Protein AF-A0A850CB78-F1 (afdb_monomer)

Mean predicted aligned error: 15.46 Å

Sequence (163 aa):
MAFKDLDEFYSSSLPLPISGKVYIIRDVDAKTGLWMTRMFEAGIAAHQGKTPADVPVLDDDEEKTLYERALGERVYDEMMADGVSWGKLKHAAITAMMWHVGNIAAAERFWEAGADPEAGREATGTRASRRASKAVAKSAPSRASRSTTTDGKPKPQAALPGA

Structure (mmCIF, N/CA/C/O backbone):
data_AF-A0A850CB78-F1
#
_entry.id   AF-A0A850CB78-F1
#
loop_
_atom_site.group_PDB
_atom_site.id
_atom_site.type_symbol
_atom_site.label_atom_id
_atom_site.label_alt_id
_atom_site.label_comp_id
_atom_site.label_asym_id
_atom_site.label_entity_id
_atom_site.label_seq_id
_atom_site.pdbx_PDB_ins_code
_atom_site.Cartn_x
_atom_site.Cartn_y
_atom_site.Cartn_z
_atom_site.occupancy
_atom_site.B_iso_or_equiv
_atom_site.auth_seq_id
_atom_site.auth_comp_id
_atom_site.auth_asym_id
_atom_site.auth_atom_id
_atom_site.pdbx_PDB_model_num
ATOM 1 N N . MET A 1 1 ? 28.703 -5.536 22.658 1.00 55.81 1 MET A N 1
ATOM 2 C CA . MET A 1 1 ? 27.582 -4.583 22.523 1.00 55.81 1 MET A CA 1
ATOM 3 C C . MET A 1 1 ? 26.366 -5.396 22.125 1.00 55.81 1 MET A C 1
ATOM 5 O O . MET A 1 1 ? 26.489 -6.162 21.179 1.00 55.81 1 MET A O 1
ATOM 9 N N . ALA A 1 2 ? 25.269 -5.320 22.877 1.00 80.19 2 ALA A N 1
ATOM 10 C CA . ALA A 1 2 ? 24.030 -6.023 22.543 1.00 80.19 2 ALA A CA 1
ATOM 11 C C . ALA A 1 2 ? 23.108 -5.077 21.762 1.00 80.19 2 ALA A C 1
ATOM 13 O O . ALA A 1 2 ? 23.051 -3.886 22.075 1.00 80.19 2 ALA A O 1
ATOM 14 N N . PHE A 1 3 ? 22.436 -5.594 20.735 1.00 80.50 3 PHE A N 1
ATOM 15 C CA . PHE A 1 3 ? 21.390 -4.862 20.023 1.00 80.50 3 PHE A CA 1
ATOM 16 C C . PHE A 1 3 ? 20.164 -4.693 20.934 1.00 80.50 3 PHE A C 1
ATOM 18 O O . PHE A 1 3 ? 19.913 -5.549 21.782 1.00 80.50 3 PHE A O 1
ATOM 25 N N . LYS A 1 4 ? 19.438 -3.578 20.781 1.00 81.56 4 LYS A N 1
ATOM 26 C CA . LYS A 1 4 ? 18.143 -3.364 21.447 1.00 81.56 4 LYS A CA 1
ATOM 27 C C . LYS A 1 4 ? 17.078 -4.246 20.799 1.00 81.56 4 LYS A C 1
ATOM 29 O O . LYS A 1 4 ? 17.232 -4.605 19.630 1.00 81.56 4 LYS A O 1
ATOM 34 N N . ASP A 1 5 ? 16.030 -4.566 21.549 1.00 83.38 5 ASP A N 1
ATOM 35 C CA . ASP A 1 5 ? 14.884 -5.295 21.013 1.00 83.38 5 ASP A CA 1
ATOM 36 C C . ASP A 1 5 ? 14.232 -4.484 19.881 1.00 83.38 5 ASP A C 1
ATOM 38 O O . ASP A 1 5 ? 14.087 -3.264 19.979 1.00 83.38 5 ASP A O 1
ATOM 42 N N . LEU A 1 6 ? 13.903 -5.160 18.782 1.00 76.25 6 LEU A N 1
ATOM 43 C CA . LEU A 1 6 ? 13.327 -4.551 17.588 1.00 76.25 6 LEU A CA 1
ATOM 44 C C . LEU A 1 6 ? 11.915 -4.020 17.868 1.00 76.25 6 LEU A C 1
ATOM 46 O O . LEU A 1 6 ? 11.551 -2.957 17.360 1.00 76.25 6 LEU A O 1
ATOM 50 N N . ASP A 1 7 ? 11.165 -4.702 18.733 1.00 78.44 7 ASP A N 1
ATOM 51 C CA . ASP A 1 7 ? 9.783 -4.348 19.066 1.00 78.44 7 ASP A CA 1
ATOM 52 C C . ASP A 1 7 ? 9.683 -3.028 19.856 1.00 78.44 7 ASP A C 1
ATOM 54 O O . ASP A 1 7 ? 8.615 -2.421 19.928 1.00 78.44 7 ASP A O 1
ATOM 58 N N . GLU A 1 8 ? 10.794 -2.527 20.415 1.00 77.38 8 GLU A N 1
ATOM 59 C CA . GLU A 1 8 ? 10.827 -1.243 21.130 1.00 77.38 8 GLU A CA 1
ATOM 60 C C . GLU A 1 8 ? 10.710 -0.023 20.203 1.00 77.38 8 GLU A C 1
ATOM 62 O O . GLU A 1 8 ? 10.328 1.058 20.654 1.00 77.38 8 GLU A O 1
ATOM 67 N N . PHE A 1 9 ? 11.078 -0.155 18.926 1.00 76.19 9 PHE A N 1
ATOM 68 C CA . PHE A 1 9 ? 11.134 0.980 17.996 1.00 76.19 9 PHE A CA 1
ATOM 69 C C . PHE A 1 9 ? 10.558 0.691 16.608 1.00 76.19 9 PHE A C 1
ATOM 71 O O . PHE A 1 9 ? 10.330 1.628 15.839 1.00 76.19 9 PHE A O 1
ATOM 78 N N . TYR A 1 10 ? 10.317 -0.573 16.266 1.00 72.94 10 TYR A N 1
ATOM 79 C CA . TYR A 1 10 ? 9.703 -0.948 15.003 1.00 72.94 10 TYR A CA 1
ATOM 80 C C . TYR A 1 10 ? 8.175 -0.872 15.106 1.00 72.94 10 TYR A C 1
ATOM 82 O O . TYR A 1 10 ? 7.544 -1.627 15.843 1.00 72.94 10 TYR A O 1
ATOM 90 N N . SER A 1 11 ? 7.557 0.045 14.356 1.00 73.00 11 SER A N 1
ATOM 91 C CA . SER A 1 11 ? 6.096 0.079 14.239 1.00 73.00 11 SER A CA 1
ATOM 92 C C . SER A 1 11 ? 5.648 -0.995 13.257 1.00 73.00 11 SER A C 1
ATOM 94 O O . SER A 1 11 ? 5.819 -0.834 12.053 1.00 73.00 11 SER A O 1
ATOM 96 N N . SER A 1 12 ? 5.013 -2.052 13.759 1.00 80.25 12 SER A N 1
ATOM 97 C CA . SER A 1 12 ? 4.424 -3.140 12.959 1.00 80.25 12 SER A CA 1
ATOM 98 C C . SER A 1 12 ? 3.081 -2.777 12.311 1.00 80.25 12 SER A C 1
ATOM 100 O O . SER A 1 12 ? 2.337 -3.649 11.851 1.00 80.25 12 SER A O 1
ATOM 102 N N . SER A 1 13 ? 2.734 -1.486 12.297 1.00 88.50 13 SER A N 1
ATOM 103 C CA . SER A 1 13 ? 1.493 -1.006 11.703 1.00 88.50 13 SER A CA 1
ATOM 104 C C . SER A 1 13 ? 1.638 0.342 11.004 1.00 88.50 13 SER A C 1
ATOM 106 O O . SER A 1 13 ? 2.426 1.196 11.425 1.00 88.50 13 SER A O 1
ATOM 108 N N . LEU A 1 14 ? 0.827 0.520 9.961 1.00 89.19 14 LEU A N 1
ATOM 109 C CA . LEU A 1 14 ? 0.722 1.728 9.155 1.00 89.19 14 LEU A CA 1
ATOM 110 C C . LEU A 1 14 ? -0.725 2.257 9.193 1.00 89.19 14 LEU A C 1
ATOM 112 O O . LEU A 1 14 ? -1.624 1.627 8.626 1.00 89.19 14 LEU A O 1
ATOM 116 N N . PRO A 1 15 ? -0.980 3.400 9.855 1.00 91.31 15 PRO A N 1
ATOM 117 C CA . PRO A 1 15 ? -2.293 4.033 9.860 1.00 91.31 15 PRO A CA 1
ATOM 118 C C . PRO A 1 15 ? -2.515 4.863 8.587 1.00 91.31 15 PRO A C 1
ATOM 120 O O . PRO A 1 15 ? -1.778 5.813 8.331 1.00 91.31 15 PRO A O 1
ATOM 123 N N . LEU A 1 16 ? -3.567 4.560 7.821 1.00 90.31 16 LEU A N 1
ATOM 124 C CA . LEU A 1 16 ? -3.959 5.322 6.630 1.00 90.31 16 LEU A CA 1
ATOM 125 C C . LEU A 1 16 ? -5.349 5.966 6.798 1.00 90.31 16 LEU A C 1
ATOM 127 O O . LEU A 1 16 ? -6.350 5.249 6.898 1.00 90.31 16 LEU A O 1
ATOM 131 N N . PRO A 1 17 ? -5.454 7.310 6.819 1.00 92.38 17 PRO A N 1
ATOM 132 C CA . PRO A 1 17 ? -6.734 8.007 6.926 1.00 92.38 17 PRO A CA 1
ATOM 133 C C . PRO A 1 17 ? -7.440 8.129 5.565 1.00 92.38 17 PRO A C 1
ATOM 135 O O . PRO A 1 17 ? -6.970 8.820 4.666 1.00 92.38 17 PRO A O 1
ATOM 138 N N . ILE A 1 18 ? -8.614 7.517 5.407 1.00 89.81 18 ILE A N 1
ATOM 139 C CA . ILE A 1 18 ? -9.416 7.562 4.176 1.00 89.81 18 ILE A CA 1
ATOM 140 C C . ILE A 1 18 ? -10.865 7.901 4.524 1.00 89.81 18 ILE A C 1
ATOM 142 O O . ILE A 1 18 ? -11.520 7.202 5.291 1.00 89.81 18 ILE A O 1
ATOM 146 N N . SER A 1 19 ? -11.385 8.977 3.926 1.00 83.06 19 SER A N 1
ATOM 147 C CA . SER A 1 19 ? -12.792 9.395 4.059 1.00 83.06 19 SER A CA 1
ATOM 148 C C . SER A 1 19 ? -13.273 9.533 5.520 1.00 83.06 19 SER A C 1
ATOM 150 O O . SER A 1 19 ? -14.414 9.211 5.829 1.00 83.06 19 SER A O 1
ATOM 152 N N . GLY A 1 20 ? -12.406 10.005 6.425 1.00 84.62 20 GLY A N 1
ATOM 153 C CA . GLY A 1 20 ? -12.736 10.205 7.844 1.00 84.62 20 GLY A CA 1
ATOM 154 C C . GLY A 1 20 ? -12.562 8.972 8.740 1.00 84.62 20 GLY A C 1
ATOM 155 O O . GLY A 1 20 ? -12.757 9.082 9.947 1.00 84.62 20 GLY A O 1
ATOM 156 N N . LYS A 1 21 ? -12.149 7.827 8.182 1.00 91.25 21 LYS A N 1
ATOM 157 C CA . LYS A 1 21 ? -11.807 6.603 8.919 1.00 91.25 21 LYS A CA 1
ATOM 158 C C . LYS A 1 21 ? -10.314 6.310 8.800 1.00 91.25 21 LYS A C 1
ATOM 160 O O . LYS A 1 21 ? -9.715 6.584 7.765 1.00 91.25 21 LYS A O 1
ATOM 165 N N . VAL A 1 22 ? -9.706 5.765 9.851 1.00 93.44 22 VAL A N 1
ATOM 166 C CA . VAL A 1 22 ? -8.295 5.351 9.839 1.00 93.44 22 VAL A CA 1
ATOM 167 C C . VAL A 1 22 ? -8.227 3.835 9.744 1.00 93.44 22 VAL A C 1
ATOM 169 O O . VAL A 1 22 ? -8.717 3.139 10.630 1.00 93.44 22 VAL A O 1
ATOM 172 N N . TYR A 1 23 ? -7.610 3.341 8.677 1.00 91.44 23 TYR A N 1
ATOM 173 C CA . TYR A 1 23 ? -7.362 1.921 8.461 1.00 91.44 23 TYR A CA 1
ATOM 174 C C . TYR A 1 23 ? -5.973 1.569 8.983 1.00 91.44 23 TYR A C 1
ATOM 176 O O . TYR A 1 23 ? -5.009 2.276 8.695 1.00 91.44 23 TYR A O 1
ATOM 184 N N . ILE A 1 24 ? -5.871 0.496 9.766 1.00 92.56 24 ILE A N 1
ATOM 185 C CA . ILE A 1 24 ? -4.606 0.059 10.365 1.00 92.56 24 ILE A CA 1
ATOM 186 C C . ILE A 1 24 ? -4.094 -1.150 9.595 1.00 92.56 24 ILE A C 1
ATOM 188 O O . ILE A 1 24 ? -4.574 -2.268 9.787 1.00 92.56 24 ILE A O 1
ATOM 192 N N . ILE A 1 25 ? -3.109 -0.917 8.737 1.00 91.06 25 ILE A N 1
ATOM 193 C CA . ILE A 1 25 ? -2.434 -1.970 7.981 1.00 91.06 25 ILE A CA 1
ATOM 194 C C . ILE A 1 25 ? -1.385 -2.596 8.890 1.00 91.06 25 ILE A C 1
ATOM 196 O O . ILE A 1 25 ? -0.668 -1.880 9.589 1.00 91.06 25 ILE A O 1
ATOM 200 N N . ARG A 1 26 ? -1.316 -3.925 8.911 1.00 89.81 26 ARG A N 1
ATOM 201 C CA . ARG A 1 26 ? -0.310 -4.672 9.675 1.00 89.81 26 ARG A CA 1
ATOM 202 C C . ARG A 1 26 ? 0.842 -5.080 8.778 1.00 89.81 26 ARG A C 1
ATOM 204 O O . ARG A 1 26 ? 0.668 -5.186 7.567 1.00 89.81 26 ARG A O 1
ATOM 211 N N . ASP A 1 27 ? 1.984 -5.334 9.399 1.00 84.25 27 ASP A N 1
ATOM 212 C CA . ASP A 1 27 ? 3.119 -5.938 8.715 1.00 84.25 27 ASP A CA 1
ATOM 213 C C . ASP A 1 27 ? 2.740 -7.300 8.105 1.00 84.25 27 ASP A C 1
ATOM 215 O O . ASP A 1 27 ? 1.890 -8.031 8.635 1.00 84.25 27 ASP A O 1
ATOM 219 N N . VAL A 1 28 ? 3.349 -7.611 6.966 1.00 87.50 28 VAL A N 1
ATOM 220 C CA . VAL A 1 28 ? 3.119 -8.860 6.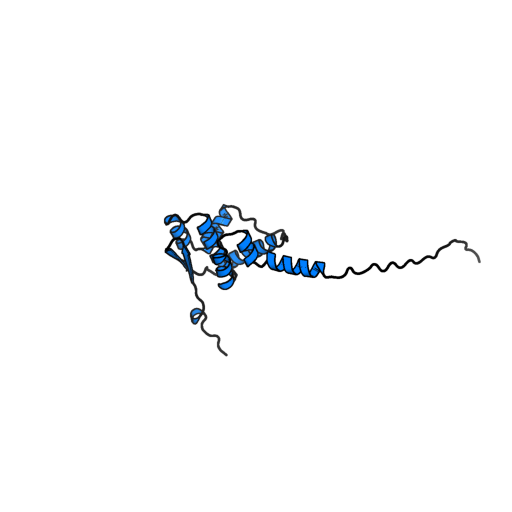236 1.00 87.50 28 VAL A CA 1
ATOM 221 C C . VAL A 1 28 ? 4.086 -9.939 6.708 1.00 87.50 28 VAL A C 1
ATOM 223 O O . VAL A 1 28 ? 5.164 -9.670 7.233 1.00 87.50 28 VAL A O 1
ATOM 226 N N . ASP A 1 29 ? 3.728 -11.205 6.504 1.00 86.88 29 ASP A N 1
ATOM 227 C CA . ASP A 1 29 ? 4.668 -12.288 6.761 1.00 86.88 29 ASP A CA 1
ATOM 228 C C . ASP A 1 29 ? 5.864 -12.225 5.787 1.00 86.88 29 ASP A C 1
ATOM 230 O O . ASP A 1 29 ? 5.765 -11.733 4.658 1.00 86.88 29 ASP A O 1
ATOM 234 N N . ALA A 1 30 ? 7.006 -12.781 6.200 1.00 83.94 30 ALA A N 1
ATOM 235 C CA . ALA A 1 30 ? 8.255 -12.692 5.441 1.00 83.94 30 ALA A CA 1
ATOM 236 C C . ALA A 1 30 ? 8.160 -13.248 4.004 1.00 83.94 30 ALA A C 1
ATOM 238 O O . ALA A 1 30 ? 8.868 -12.778 3.109 1.00 83.94 30 ALA A O 1
ATOM 239 N N . LYS A 1 31 ? 7.294 -14.241 3.754 1.00 84.31 31 LYS A N 1
ATOM 240 C CA . LYS A 1 31 ? 7.113 -14.813 2.412 1.00 84.31 31 LYS A CA 1
ATOM 241 C C . LYS A 1 31 ? 6.364 -13.833 1.513 1.00 84.31 31 LYS A C 1
ATOM 243 O O . LYS A 1 31 ? 6.751 -13.657 0.356 1.00 84.31 31 LYS A O 1
ATOM 248 N N . THR A 1 32 ? 5.330 -13.190 2.046 1.00 85.31 32 THR A N 1
ATOM 249 C CA . THR A 1 32 ? 4.585 -12.137 1.349 1.00 85.31 32 THR A CA 1
ATOM 250 C C . THR A 1 32 ? 5.464 -10.913 1.091 1.00 85.31 32 THR A C 1
ATOM 252 O O . THR A 1 32 ? 5.491 -10.428 -0.040 1.00 85.31 32 THR A O 1
ATOM 255 N N . GLY A 1 33 ? 6.266 -10.486 2.071 1.00 84.69 33 GLY A N 1
ATOM 256 C CA . GLY A 1 33 ? 7.227 -9.390 1.903 1.00 84.69 33 GLY A CA 1
ATOM 257 C C . GLY A 1 33 ? 8.252 -9.662 0.797 1.00 84.69 33 GLY A C 1
ATOM 258 O O . GLY A 1 33 ? 8.434 -8.840 -0.098 1.00 84.69 33 GLY A O 1
ATOM 259 N N . LEU A 1 34 ? 8.859 -10.858 0.770 1.00 85.81 34 LEU A N 1
ATOM 260 C CA . LEU A 1 34 ? 9.816 -11.236 -0.280 1.00 85.81 34 LEU A CA 1
ATOM 261 C C . LEU A 1 34 ? 9.183 -11.249 -1.678 1.00 85.81 34 LEU A C 1
ATOM 263 O O . LEU A 1 34 ? 9.826 -10.876 -2.661 1.00 85.81 34 LEU A O 1
ATOM 267 N N . TRP A 1 35 ? 7.934 -11.702 -1.774 1.00 84.81 35 TRP A N 1
ATOM 268 C CA . TRP A 1 35 ? 7.178 -11.658 -3.018 1.00 84.81 35 TRP A CA 1
ATOM 269 C C . TRP A 1 35 ? 6.952 -10.204 -3.459 1.00 84.81 35 TRP A C 1
ATOM 271 O O . TRP A 1 35 ? 7.337 -9.856 -4.570 1.00 84.81 35 TRP A O 1
ATOM 281 N N . MET A 1 36 ? 6.475 -9.321 -2.575 1.00 84.06 36 MET A N 1
ATOM 282 C CA . MET A 1 36 ? 6.280 -7.897 -2.891 1.00 84.06 36 MET A CA 1
ATOM 283 C C . MET A 1 36 ? 7.562 -7.195 -3.335 1.00 84.06 36 MET A C 1
ATOM 285 O O . MET A 1 36 ? 7.523 -6.411 -4.282 1.00 84.06 36 MET A O 1
ATOM 289 N N . THR A 1 37 ? 8.702 -7.497 -2.709 1.00 84.62 37 THR A N 1
ATOM 290 C CA . THR A 1 37 ? 9.996 -6.925 -3.106 1.00 84.62 37 THR A CA 1
ATOM 291 C C . THR A 1 37 ? 10.334 -7.254 -4.556 1.00 84.62 37 THR A C 1
ATOM 293 O O . THR A 1 37 ? 10.735 -6.367 -5.306 1.00 84.62 37 THR A O 1
ATOM 296 N N . ARG A 1 38 ? 10.095 -8.497 -4.997 1.00 82.75 38 ARG A N 1
ATOM 297 C CA . ARG A 1 38 ? 10.325 -8.899 -6.396 1.00 82.75 38 ARG A CA 1
ATOM 298 C C . ARG A 1 38 ? 9.431 -8.126 -7.365 1.00 82.75 38 ARG A C 1
ATOM 300 O O . ARG A 1 38 ? 9.908 -7.672 -8.402 1.00 82.75 38 ARG A O 1
ATOM 307 N N . MET A 1 39 ? 8.158 -7.941 -7.015 1.00 79.88 39 MET A N 1
ATOM 308 C CA . MET A 1 39 ? 7.211 -7.155 -7.816 1.00 79.88 39 MET A CA 1
ATOM 309 C C . MET A 1 39 ? 7.631 -5.682 -7.891 1.00 79.88 39 MET A C 1
ATOM 311 O O . MET A 1 39 ? 7.608 -5.077 -8.963 1.00 79.88 39 MET A O 1
ATOM 315 N N . PHE A 1 40 ? 8.070 -5.109 -6.770 1.00 77.75 40 PHE A N 1
ATOM 316 C CA . PHE A 1 40 ? 8.520 -3.723 -6.694 1.00 77.75 40 PHE A CA 1
ATOM 317 C C . PHE A 1 40 ? 9.787 -3.474 -7.525 1.00 77.75 40 PHE A C 1
ATOM 319 O O . PHE A 1 40 ? 9.845 -2.522 -8.306 1.00 77.75 40 PHE A O 1
ATOM 326 N N . GLU A 1 41 ? 10.785 -4.353 -7.415 1.00 75.50 41 GLU A N 1
ATOM 327 C CA . GLU A 1 41 ? 12.015 -4.290 -8.210 1.00 75.50 41 GLU A CA 1
ATOM 328 C C . GLU A 1 41 ? 11.732 -4.414 -9.712 1.00 75.50 41 GLU A C 1
ATOM 330 O O . GLU A 1 41 ? 12.287 -3.654 -10.514 1.00 75.50 41 GLU A O 1
ATOM 335 N N . ALA A 1 42 ? 10.822 -5.314 -10.095 1.00 72.50 42 ALA A N 1
ATOM 336 C CA . ALA A 1 42 ? 10.391 -5.466 -11.478 1.00 72.50 42 ALA A CA 1
ATOM 337 C C . ALA A 1 42 ? 9.699 -4.199 -12.014 1.00 72.50 42 ALA A C 1
ATOM 339 O O . ALA A 1 42 ? 10.015 -3.741 -13.116 1.00 72.50 42 ALA A O 1
ATOM 340 N N . GLY A 1 43 ? 8.826 -3.575 -11.213 1.00 68.38 43 GLY A N 1
ATOM 341 C CA . GLY A 1 43 ? 8.178 -2.306 -11.554 1.00 68.38 43 GLY A CA 1
ATOM 342 C C . GLY A 1 43 ? 9.173 -1.151 -11.730 1.00 68.38 43 GLY A C 1
ATOM 343 O O . GLY A 1 43 ? 9.078 -0.380 -12.690 1.00 68.38 43 GLY A O 1
ATOM 344 N N . ILE A 1 44 ? 10.185 -1.059 -10.858 1.00 67.75 44 ILE A N 1
ATOM 345 C CA . ILE A 1 44 ? 11.272 -0.077 -10.988 1.00 67.75 44 ILE A CA 1
ATOM 346 C C . ILE A 1 44 ? 12.077 -0.312 -12.270 1.00 67.75 44 ILE A C 1
ATOM 348 O O . ILE A 1 44 ? 12.384 0.649 -12.981 1.00 67.75 44 ILE A O 1
ATOM 352 N N . ALA A 1 45 ? 12.432 -1.563 -12.574 1.00 65.56 45 ALA A N 1
ATOM 353 C CA . ALA A 1 45 ? 13.203 -1.898 -13.766 1.00 65.56 45 ALA A CA 1
ATOM 354 C C . ALA A 1 45 ? 12.451 -1.500 -15.047 1.00 65.56 45 ALA A C 1
ATOM 356 O O . ALA A 1 45 ? 13.008 -0.764 -15.870 1.00 65.56 45 ALA A O 1
ATOM 357 N N . ALA A 1 46 ? 11.168 -1.870 -15.142 1.00 63.41 46 ALA A N 1
ATOM 358 C CA . ALA A 1 46 ? 10.287 -1.493 -16.244 1.00 63.41 46 ALA A CA 1
ATOM 359 C C . ALA A 1 46 ? 10.198 0.035 -16.418 1.00 63.41 46 ALA A C 1
ATOM 361 O O . ALA A 1 46 ? 10.336 0.551 -17.529 1.00 63.41 46 ALA A O 1
ATOM 362 N N . HIS A 1 47 ? 10.065 0.785 -15.317 1.00 57.97 47 HIS A N 1
ATOM 363 C CA . HIS A 1 47 ? 10.019 2.251 -15.349 1.00 57.97 47 HIS A CA 1
ATOM 364 C C . HIS A 1 47 ? 11.351 2.899 -15.781 1.00 57.97 47 HIS A C 1
ATOM 366 O O . HIS A 1 47 ? 11.367 3.994 -16.347 1.00 57.97 47 HIS A O 1
ATOM 372 N N . GLN A 1 48 ? 12.485 2.229 -15.560 1.00 59.88 48 GLN A N 1
ATOM 373 C CA . GLN A 1 48 ? 13.803 2.669 -16.038 1.00 59.88 48 GLN A CA 1
ATOM 374 C C . GLN A 1 48 ? 14.047 2.354 -17.525 1.00 59.88 48 GLN A C 1
ATOM 376 O O . GLN A 1 48 ? 15.154 2.586 -18.016 1.00 59.88 48 GLN A O 1
ATOM 381 N N . GLY A 1 49 ? 13.052 1.823 -18.246 1.00 57.44 49 GLY A N 1
ATOM 382 C CA . GLY A 1 49 ? 13.201 1.399 -19.641 1.00 57.44 49 GLY A CA 1
ATOM 383 C C . GLY A 1 49 ? 14.127 0.192 -19.804 1.00 57.44 49 GLY A C 1
ATOM 384 O O . GLY A 1 49 ? 14.524 -0.137 -20.920 1.00 57.44 49 GLY A O 1
ATOM 385 N N . LYS A 1 50 ? 14.484 -0.463 -18.695 1.00 55.09 50 LYS A N 1
ATOM 386 C CA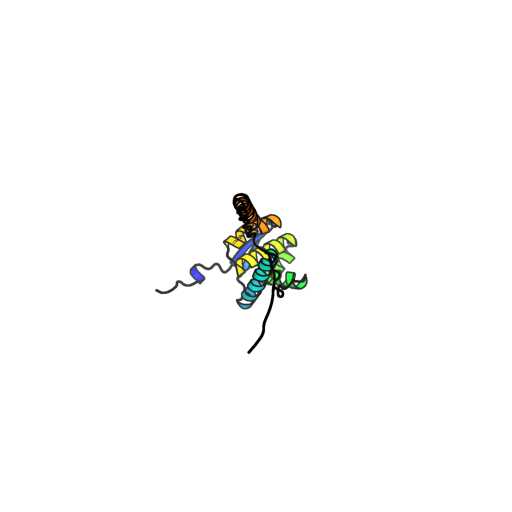 . LYS A 1 50 ? 15.110 -1.775 -18.709 1.00 55.09 50 LYS A CA 1
ATOM 387 C C . LYS A 1 50 ? 13.951 -2.754 -18.738 1.00 55.09 50 LYS A C 1
ATOM 389 O O . LYS A 1 50 ? 13.162 -2.799 -17.806 1.00 55.09 50 LYS A O 1
ATOM 394 N N . THR A 1 51 ? 13.825 -3.524 -19.801 1.00 52.47 51 THR A N 1
ATOM 395 C CA . THR A 1 51 ? 13.020 -4.741 -19.769 1.00 52.47 51 THR A CA 1
ATOM 396 C C . THR A 1 51 ? 13.936 -5.863 -19.300 1.00 52.47 51 THR A C 1
ATOM 398 O O . THR A 1 51 ? 14.670 -6.413 -20.125 1.00 52.47 51 THR A O 1
ATOM 401 N N . PRO A 1 52 ? 13.968 -6.224 -18.002 1.00 48.44 52 PRO A N 1
ATOM 402 C CA . PRO A 1 52 ? 14.235 -7.608 -17.667 1.00 48.44 52 PRO A CA 1
ATOM 403 C C . PRO A 1 52 ? 13.305 -8.459 -18.532 1.00 48.44 52 PRO A C 1
ATOM 405 O O . PRO A 1 52 ? 12.107 -8.184 -18.600 1.00 48.44 52 PRO A O 1
ATOM 408 N N . ALA A 1 53 ? 13.840 -9.475 -19.201 1.00 54.16 53 ALA A N 1
ATOM 409 C CA . ALA A 1 53 ? 13.010 -10.483 -19.860 1.00 54.16 53 ALA A CA 1
ATOM 410 C C . ALA A 1 53 ? 12.060 -11.192 -18.861 1.00 54.16 53 ALA A C 1
ATOM 412 O O . ALA A 1 53 ? 11.126 -11.860 -19.285 1.00 54.16 53 ALA A O 1
ATOM 413 N N . ASP A 1 54 ? 12.270 -10.964 -17.558 1.00 51.00 54 ASP A N 1
ATOM 414 C CA . ASP A 1 54 ? 11.558 -11.546 -16.424 1.00 51.00 54 ASP A CA 1
ATOM 415 C C . ASP A 1 54 ? 10.698 -10.534 -15.633 1.00 51.00 54 ASP A C 1
ATOM 417 O O . ASP A 1 54 ? 10.438 -10.760 -14.455 1.00 51.00 54 ASP A O 1
ATOM 421 N N . VAL A 1 55 ? 10.286 -9.389 -16.204 1.00 50.66 55 VAL A N 1
ATOM 422 C CA . VAL A 1 55 ? 9.300 -8.516 -15.525 1.00 50.66 55 VAL A CA 1
ATOM 423 C C . VAL A 1 55 ? 7.940 -9.217 -15.555 1.00 50.66 55 VAL A C 1
ATOM 425 O O . VAL A 1 55 ? 7.381 -9.336 -16.648 1.00 50.66 55 VAL A O 1
ATOM 428 N N . PRO A 1 56 ? 7.367 -9.650 -14.414 1.00 56.09 56 PRO A N 1
ATOM 429 C CA . PRO A 1 56 ? 5.978 -10.072 -14.392 1.00 56.09 56 PRO A CA 1
ATOM 430 C C . PRO A 1 56 ? 5.111 -8.861 -14.739 1.00 56.09 56 PRO A C 1
ATOM 432 O O . PRO A 1 56 ? 5.031 -7.889 -13.985 1.00 56.09 56 PRO A O 1
ATOM 435 N N . VAL A 1 57 ? 4.509 -8.898 -15.926 1.00 61.59 57 VAL A N 1
ATOM 436 C CA . VAL A 1 57 ? 3.369 -8.041 -16.239 1.00 61.59 57 VAL A CA 1
ATOM 437 C C . VAL A 1 57 ? 2.209 -8.641 -15.467 1.00 61.59 57 VAL A C 1
ATOM 439 O O . VAL A 1 57 ? 1.734 -9.709 -15.838 1.00 61.59 57 VAL A O 1
ATOM 442 N N . LEU A 1 58 ? 1.827 -7.978 -14.376 1.00 64.75 58 LEU A N 1
ATOM 443 C CA . LEU A 1 58 ? 0.665 -8.379 -13.597 1.00 64.75 58 LEU A CA 1
ATOM 444 C C . LEU A 1 58 ? -0.570 -8.207 -14.480 1.00 64.75 58 LEU A C 1
ATOM 446 O O . LEU A 1 58 ? -0.767 -7.139 -15.067 1.00 64.75 58 LEU A O 1
ATOM 450 N N . ASP A 1 59 ? -1.372 -9.257 -14.593 1.00 71.25 59 ASP A N 1
ATOM 451 C CA . ASP A 1 59 ? -2.734 -9.111 -15.089 1.00 71.25 59 ASP A CA 1
ATOM 452 C C . ASP A 1 59 ? -3.636 -8.478 -14.010 1.00 71.25 59 ASP A C 1
ATOM 454 O O . ASP A 1 59 ? -3.201 -8.186 -12.891 1.00 71.25 59 ASP A O 1
ATOM 458 N N . ASP A 1 60 ? -4.899 -8.221 -14.351 1.00 69.81 60 ASP A N 1
ATOM 459 C CA . ASP A 1 60 ? -5.846 -7.577 -13.434 1.00 69.81 60 ASP A CA 1
ATOM 460 C C . ASP A 1 60 ? -6.090 -8.412 -12.153 1.00 69.81 60 ASP A C 1
ATOM 462 O O . ASP A 1 60 ? -6.311 -7.846 -11.075 1.00 69.81 60 ASP A O 1
ATOM 466 N N . ASP A 1 61 ? -6.010 -9.745 -12.237 1.00 73.69 61 ASP A N 1
ATOM 467 C CA . ASP A 1 61 ? -6.211 -10.662 -11.107 1.00 73.69 61 ASP A CA 1
ATOM 468 C C . ASP A 1 61 ? -4.976 -10.697 -10.189 1.00 73.69 61 ASP A C 1
ATOM 470 O O . ASP A 1 61 ? -5.084 -10.721 -8.953 1.00 73.69 61 ASP A O 1
ATOM 474 N N . GLU A 1 62 ? -3.782 -10.634 -10.771 1.00 76.00 62 GLU A N 1
ATOM 475 C CA . GLU A 1 62 ? -2.521 -10.524 -10.050 1.00 76.00 62 GLU A CA 1
ATOM 476 C C . GLU A 1 62 ? -2.341 -9.133 -9.418 1.00 76.00 62 GLU A C 1
ATOM 478 O O . GLU A 1 62 ? -1.869 -9.041 -8.280 1.00 76.00 62 GLU A O 1
ATOM 483 N N . GLU A 1 63 ? -2.777 -8.051 -10.081 1.00 77.06 63 GLU A N 1
ATOM 484 C CA . GLU A 1 63 ? -2.850 -6.708 -9.483 1.00 77.06 63 GLU A CA 1
ATOM 485 C C . GLU A 1 63 ? -3.786 -6.700 -8.271 1.00 77.06 63 GLU A C 1
ATOM 487 O O . GLU A 1 63 ? -3.444 -6.163 -7.213 1.00 77.06 63 GLU A O 1
ATOM 492 N N . LYS A 1 64 ? -4.956 -7.333 -8.388 1.00 80.56 64 LYS A N 1
ATOM 493 C CA . LYS A 1 64 ? -5.887 -7.461 -7.265 1.00 80.56 64 LYS A CA 1
ATOM 494 C C . LYS A 1 64 ? -5.252 -8.225 -6.101 1.00 80.56 64 LYS A C 1
ATOM 496 O O . LYS A 1 64 ? -5.319 -7.761 -4.963 1.00 80.56 64 LYS A O 1
ATOM 501 N N . THR A 1 65 ? -4.585 -9.340 -6.396 1.00 85.38 65 THR A N 1
ATOM 502 C CA . THR A 1 65 ? -3.870 -10.153 -5.401 1.00 85.38 65 THR A CA 1
ATOM 503 C C . THR A 1 65 ? -2.757 -9.357 -4.713 1.00 85.38 65 THR A C 1
ATOM 505 O O . THR A 1 65 ? -2.543 -9.496 -3.508 1.00 85.38 65 THR A O 1
ATOM 508 N N . LEU A 1 66 ? -2.054 -8.493 -5.453 1.00 85.19 66 LEU A N 1
ATOM 509 C CA . LEU A 1 66 ? -1.060 -7.581 -4.889 1.00 85.19 66 LEU A CA 1
ATOM 510 C C . LEU A 1 66 ? -1.696 -6.614 -3.887 1.00 85.19 66 LEU A C 1
ATOM 512 O O . LEU A 1 66 ? -1.171 -6.460 -2.784 1.00 85.19 66 LEU A O 1
ATOM 516 N N . TYR A 1 67 ? -2.818 -5.986 -4.240 1.00 87.44 67 TYR A N 1
ATOM 517 C CA . TYR A 1 67 ? -3.474 -5.019 -3.358 1.00 87.44 67 TYR A CA 1
ATOM 518 C C . TYR A 1 67 ? -4.039 -5.664 -2.095 1.00 87.44 67 TYR A C 1
ATOM 520 O O . TYR A 1 67 ? -3.864 -5.125 -1.002 1.00 87.44 67 TYR A O 1
ATOM 528 N N . GLU A 1 68 ? -4.665 -6.830 -2.235 1.00 90.12 68 GLU A N 1
ATOM 529 C CA . GLU A 1 68 ? -5.201 -7.601 -1.115 1.00 90.12 68 GLU A CA 1
ATOM 530 C C . GLU A 1 68 ? -4.094 -7.988 -0.129 1.00 90.12 68 GLU A C 1
ATOM 532 O O . GLU A 1 68 ? -4.218 -7.760 1.074 1.00 90.12 68 GLU A O 1
ATOM 537 N N . ARG A 1 69 ? -2.955 -8.481 -0.631 1.00 89.69 69 ARG A N 1
ATOM 538 C CA . ARG A 1 69 ? -1.811 -8.837 0.218 1.00 89.69 69 ARG A CA 1
ATOM 539 C C . ARG A 1 69 ? -1.142 -7.622 0.853 1.00 89.69 69 ARG A C 1
ATOM 541 O O . ARG A 1 69 ? -0.679 -7.728 1.982 1.00 89.69 69 ARG A O 1
ATOM 548 N N . ALA A 1 70 ? -1.068 -6.488 0.150 1.00 89.62 70 ALA A N 1
ATOM 549 C CA . ALA A 1 70 ? -0.416 -5.272 0.650 1.00 89.62 70 ALA A CA 1
ATOM 550 C C . ALA A 1 70 ? -1.199 -4.619 1.791 1.00 89.62 70 ALA A C 1
ATOM 552 O O . ALA A 1 70 ? -0.605 -4.159 2.766 1.00 89.62 70 ALA A O 1
ATOM 553 N N . LEU A 1 71 ? -2.527 -4.593 1.676 1.00 90.62 71 LEU A N 1
ATOM 554 C CA . LEU A 1 71 ? -3.422 -4.063 2.705 1.00 90.62 71 LEU A CA 1
ATOM 555 C C . LEU A 1 71 ? -3.693 -5.085 3.820 1.00 90.62 71 LEU A C 1
ATOM 557 O O . LEU A 1 71 ? -3.940 -4.705 4.965 1.00 90.62 71 LEU A O 1
ATOM 561 N N . GLY A 1 72 ? -3.626 -6.373 3.484 1.00 91.44 72 GLY A N 1
ATOM 562 C CA . GLY A 1 72 ? -4.134 -7.473 4.291 1.00 91.44 72 GLY A CA 1
ATOM 563 C C . GLY A 1 72 ? -5.633 -7.681 4.054 1.00 91.44 72 GLY A C 1
ATOM 564 O O . GLY A 1 72 ? -6.396 -6.717 3.989 1.00 91.44 72 GLY A O 1
ATOM 565 N N . GLU A 1 73 ? -6.054 -8.946 3.986 1.00 89.38 73 GLU A N 1
ATOM 566 C CA . GLU A 1 73 ? -7.429 -9.384 3.672 1.00 89.38 73 GLU A CA 1
ATOM 567 C C . GLU A 1 73 ? -8.486 -8.610 4.475 1.00 89.38 73 GLU A C 1
ATOM 569 O O . GLU A 1 73 ? -9.384 -7.992 3.913 1.00 89.38 73 GLU A O 1
ATOM 574 N N . ARG A 1 74 ? -8.298 -8.508 5.797 1.00 89.81 74 ARG A N 1
ATOM 575 C CA . ARG A 1 74 ? -9.230 -7.794 6.680 1.00 89.81 74 ARG A CA 1
ATOM 576 C C . ARG A 1 74 ? -9.420 -6.321 6.302 1.00 89.81 74 ARG A C 1
ATOM 578 O O . ARG A 1 74 ? -10.545 -5.835 6.341 1.00 89.81 74 ARG A O 1
ATOM 585 N N . VAL A 1 75 ? -8.337 -5.596 6.017 1.00 92.69 75 VAL A N 1
ATOM 586 C CA . VAL A 1 75 ? -8.410 -4.158 5.702 1.00 92.69 75 VAL A CA 1
ATOM 587 C C . VAL A 1 75 ? -8.941 -3.962 4.288 1.00 92.69 75 VAL A C 1
ATOM 589 O O . VAL A 1 75 ? -9.734 -3.053 4.060 1.00 92.69 75 VAL A O 1
ATOM 592 N N . TYR A 1 76 ? -8.546 -4.829 3.356 1.00 91.38 76 TYR A N 1
ATOM 593 C CA . TYR A 1 76 ? -9.067 -4.835 1.995 1.00 91.38 76 TYR A CA 1
ATOM 594 C C . TYR A 1 76 ? -10.594 -5.004 1.985 1.00 91.38 76 TYR A C 1
ATOM 596 O O . TYR A 1 76 ? -11.300 -4.176 1.406 1.00 91.38 76 TYR A O 1
ATOM 604 N N . ASP A 1 77 ? -11.109 -6.003 2.703 1.00 92.06 77 ASP A N 1
ATOM 605 C CA . ASP A 1 77 ? -12.545 -6.258 2.826 1.00 92.06 77 ASP A CA 1
ATOM 606 C C . ASP A 1 77 ? -13.279 -5.115 3.529 1.00 92.06 77 ASP A C 1
ATOM 608 O O . ASP A 1 77 ? -14.365 -4.718 3.106 1.00 92.06 77 ASP A O 1
ATOM 612 N N . GLU A 1 78 ? -12.680 -4.540 4.575 1.00 92.69 78 GLU A N 1
ATOM 613 C CA . GLU A 1 78 ? -13.243 -3.395 5.293 1.00 92.69 78 GLU A CA 1
ATOM 614 C C . GLU A 1 78 ? -13.367 -2.164 4.382 1.00 92.69 78 GLU A C 1
ATOM 616 O O . GLU A 1 78 ? -14.415 -1.523 4.347 1.00 92.69 78 GLU A O 1
ATOM 621 N N . MET A 1 79 ? -12.338 -1.866 3.583 1.00 91.38 79 MET A N 1
ATOM 622 C CA . MET A 1 79 ? -12.364 -0.766 2.612 1.00 91.38 79 MET A CA 1
ATOM 623 C C . MET A 1 79 ? -13.412 -0.988 1.515 1.00 91.38 79 MET A C 1
ATOM 625 O O . MET A 1 79 ? -14.078 -0.038 1.094 1.00 91.38 79 MET A O 1
ATOM 629 N N . MET A 1 80 ? -13.573 -2.230 1.055 1.00 89.44 80 MET A N 1
ATOM 630 C CA . MET A 1 80 ? -14.598 -2.595 0.075 1.00 89.44 80 MET A CA 1
ATOM 631 C C . MET A 1 80 ? -16.009 -2.459 0.660 1.00 89.44 80 MET A C 1
ATOM 633 O O . MET A 1 80 ? -16.886 -1.883 0.013 1.00 89.44 80 MET A O 1
ATOM 637 N N . ALA A 1 81 ? -16.221 -2.928 1.893 1.00 92.19 81 ALA A N 1
ATOM 638 C CA . ALA A 1 81 ? -17.493 -2.817 2.606 1.00 92.19 81 ALA A CA 1
ATOM 639 C C . ALA A 1 81 ? -17.881 -1.355 2.888 1.00 92.19 81 ALA A C 1
ATOM 641 O O . ALA A 1 81 ? -19.051 -0.994 2.771 1.00 92.19 81 ALA A O 1
ATOM 642 N N . ASP A 1 82 ? -16.898 -0.501 3.179 1.00 89.94 82 ASP A N 1
ATOM 643 C CA . ASP A 1 82 ? -17.087 0.936 3.399 1.00 89.94 82 ASP A CA 1
ATOM 644 C C . ASP A 1 82 ? -17.285 1.733 2.091 1.00 89.94 82 ASP A C 1
ATOM 646 O O . ASP A 1 82 ? -17.462 2.955 2.116 1.00 89.94 82 ASP A O 1
ATOM 650 N N . GLY A 1 83 ? -17.256 1.067 0.930 1.00 88.62 83 GLY A N 1
ATOM 651 C CA . GLY A 1 83 ? -17.470 1.698 -0.372 1.00 88.62 83 GLY A CA 1
ATOM 652 C C . GLY A 1 83 ? -16.331 2.630 -0.790 1.00 88.62 83 GLY A C 1
ATOM 653 O O . GLY A 1 83 ? -16.557 3.611 -1.510 1.00 88.62 83 GLY A O 1
ATOM 654 N N . VAL A 1 84 ? -15.100 2.366 -0.339 1.00 89.12 84 VAL A N 1
ATOM 655 C CA . VAL A 1 84 ? -13.925 3.128 -0.770 1.00 89.12 84 VAL A CA 1
ATOM 656 C C . VAL A 1 84 ? -13.750 2.970 -2.282 1.00 89.12 84 VAL A C 1
ATOM 658 O O . VAL A 1 84 ? -13.723 1.865 -2.817 1.00 89.12 84 VAL A O 1
ATOM 661 N N . SER A 1 85 ? -13.625 4.093 -2.996 1.00 87.94 85 SER A N 1
ATOM 662 C CA . SER A 1 85 ? -13.466 4.057 -4.450 1.00 87.94 85 SER A CA 1
ATOM 663 C C . SER A 1 85 ? -12.172 3.353 -4.863 1.00 87.94 85 SER A C 1
ATOM 665 O O . SER A 1 85 ? -11.144 3.470 -4.193 1.00 87.94 85 SER A O 1
ATOM 667 N N . TRP A 1 86 ? -12.195 2.695 -6.026 1.00 82.69 86 TRP A N 1
ATOM 668 C CA . TRP A 1 86 ? -11.050 1.947 -6.559 1.00 82.69 86 TRP A CA 1
ATOM 669 C C . TRP A 1 86 ? -9.743 2.753 -6.579 1.00 82.69 86 TRP A C 1
ATOM 671 O O . TRP A 1 86 ? -8.703 2.255 -6.165 1.00 82.69 86 TRP A O 1
ATOM 681 N N . GLY A 1 87 ? -9.792 4.028 -6.982 1.00 85.19 87 GLY A N 1
ATOM 682 C CA . GLY A 1 87 ? -8.607 4.892 -6.991 1.00 85.19 87 GLY A CA 1
ATOM 683 C C . GLY A 1 87 ? -8.008 5.121 -5.598 1.00 85.19 87 GLY A C 1
ATOM 684 O O . GLY A 1 87 ? -6.790 5.108 -5.450 1.00 85.19 87 GLY A O 1
ATOM 685 N N . LYS A 1 88 ? -8.848 5.274 -4.565 1.00 86.94 88 LYS A N 1
ATOM 686 C CA . LYS A 1 88 ? -8.397 5.421 -3.171 1.00 86.94 88 LYS A CA 1
ATOM 687 C C . LYS A 1 88 ? -7.847 4.107 -2.618 1.00 86.94 88 LYS A C 1
ATOM 689 O O . LYS A 1 88 ? -6.839 4.131 -1.919 1.00 86.94 88 LYS A O 1
ATOM 694 N N . LEU A 1 89 ? -8.479 2.982 -2.956 1.00 89.00 89 LEU A N 1
ATOM 695 C CA . LEU A 1 89 ? -8.008 1.651 -2.579 1.00 89.00 89 LEU A CA 1
ATOM 696 C C . LEU A 1 89 ? -6.642 1.360 -3.205 1.00 89.00 89 LEU A C 1
ATOM 698 O O . LEU A 1 89 ? -5.708 1.006 -2.491 1.00 89.00 89 LEU A O 1
ATOM 702 N N . LYS A 1 90 ? -6.494 1.594 -4.515 1.00 87.69 90 LYS A N 1
ATOM 703 C CA . LYS A 1 90 ? -5.221 1.437 -5.230 1.00 87.69 90 LYS A CA 1
ATOM 704 C C . LYS A 1 90 ? -4.133 2.341 -4.652 1.00 87.69 90 LYS A C 1
ATOM 706 O O . LYS A 1 90 ? -3.013 1.883 -4.446 1.00 87.69 90 LYS A O 1
ATOM 711 N N . HIS A 1 91 ? -4.457 3.600 -4.348 1.00 87.62 91 HIS A N 1
ATOM 712 C CA . HIS A 1 91 ? -3.517 4.523 -3.705 1.00 87.62 91 HIS A CA 1
ATOM 713 C C . HIS A 1 91 ? -3.032 3.985 -2.356 1.00 87.62 91 HIS A C 1
ATOM 715 O O . HIS A 1 91 ? -1.831 3.864 -2.143 1.00 87.62 91 HIS A O 1
ATOM 721 N N . ALA A 1 92 ? -3.958 3.569 -1.489 1.00 90.69 92 ALA A N 1
ATOM 722 C CA . ALA A 1 92 ? -3.634 2.993 -0.187 1.00 90.69 92 ALA A CA 1
ATOM 723 C C . ALA A 1 92 ? -2.792 1.712 -0.299 1.00 90.69 92 ALA A C 1
ATOM 725 O O . ALA A 1 92 ? -1.823 1.546 0.439 1.00 90.69 92 ALA A O 1
ATOM 726 N N . ALA A 1 93 ? -3.119 0.832 -1.247 1.00 89.69 93 ALA A N 1
ATOM 727 C CA . ALA A 1 93 ? -2.397 -0.415 -1.460 1.00 89.69 93 ALA A CA 1
ATOM 728 C C . ALA A 1 93 ? -0.958 -0.187 -1.950 1.00 89.69 93 ALA A C 1
ATOM 730 O O . ALA A 1 93 ? -0.031 -0.848 -1.482 1.00 89.69 93 ALA A O 1
ATOM 731 N N . ILE A 1 94 ? -0.743 0.782 -2.847 1.00 87.06 94 ILE A N 1
ATOM 732 C CA . ILE A 1 94 ? 0.605 1.147 -3.301 1.00 87.06 94 ILE A CA 1
ATOM 733 C C . ILE A 1 94 ? 1.399 1.796 -2.159 1.00 87.06 94 ILE A C 1
ATOM 735 O O . ILE A 1 94 ? 2.569 1.462 -1.977 1.00 87.06 94 ILE A O 1
ATOM 739 N N . THR A 1 95 ? 0.777 2.663 -1.352 1.00 90.19 95 THR A N 1
ATOM 740 C CA . THR A 1 95 ? 1.404 3.216 -0.140 1.00 90.19 95 THR A CA 1
ATOM 741 C C . THR A 1 95 ? 1.843 2.107 0.816 1.00 90.19 95 THR A C 1
ATOM 743 O O . THR A 1 95 ? 2.977 2.127 1.293 1.00 90.19 95 THR A O 1
ATOM 746 N N . ALA A 1 96 ? 0.983 1.114 1.050 1.00 91.12 96 ALA A N 1
ATOM 747 C CA . ALA A 1 96 ? 1.286 -0.039 1.892 1.00 91.12 96 ALA A CA 1
ATOM 748 C C . ALA A 1 96 ? 2.465 -0.852 1.340 1.00 91.12 96 ALA A C 1
ATOM 750 O O . ALA A 1 96 ? 3.412 -1.137 2.063 1.00 91.12 96 ALA A O 1
ATOM 751 N N . MET A 1 97 ? 2.467 -1.144 0.036 1.00 88.81 97 MET A N 1
ATOM 752 C CA . MET A 1 97 ? 3.578 -1.836 -0.625 1.00 88.81 97 MET A CA 1
ATOM 753 C C . MET A 1 97 ? 4.905 -1.070 -0.480 1.00 88.81 97 MET A C 1
ATOM 755 O O . MET A 1 97 ? 5.939 -1.677 -0.207 1.00 88.81 97 MET A O 1
ATOM 759 N N . MET A 1 98 ? 4.896 0.260 -0.634 1.00 85.75 98 MET A N 1
ATOM 760 C CA . MET A 1 98 ? 6.097 1.088 -0.452 1.00 85.75 98 MET A CA 1
ATOM 761 C C . MET A 1 98 ? 6.605 1.095 0.991 1.00 85.75 98 MET A C 1
ATOM 763 O O . MET A 1 98 ? 7.813 1.208 1.204 1.00 85.75 98 MET A O 1
ATOM 767 N N . TRP A 1 99 ? 5.708 0.977 1.969 1.00 89.88 99 TRP A N 1
ATOM 768 C CA . TRP A 1 99 ? 6.075 0.835 3.373 1.00 89.88 99 TRP A CA 1
ATOM 769 C C . TRP A 1 99 ? 6.699 -0.537 3.654 1.00 89.88 99 TRP A C 1
ATOM 771 O O . TRP A 1 99 ? 7.781 -0.580 4.233 1.00 89.88 99 TRP A O 1
ATOM 781 N N . HIS A 1 100 ? 6.076 -1.616 3.164 1.00 88.25 100 HIS A N 1
ATOM 782 C CA . HIS A 1 100 ? 6.545 -2.999 3.338 1.00 88.25 100 HIS A CA 1
ATOM 783 C C . HIS A 1 100 ? 7.921 -3.252 2.712 1.00 88.25 100 HIS A C 1
ATOM 785 O O . HIS A 1 100 ? 8.780 -3.882 3.320 1.00 88.25 100 HIS A O 1
ATOM 791 N N . VAL A 1 101 ? 8.141 -2.774 1.482 1.00 85.19 101 VAL A N 1
ATOM 792 C CA . VAL A 1 101 ? 9.388 -3.028 0.732 1.00 85.19 101 VAL A CA 1
ATOM 793 C C . VAL A 1 101 ? 10.451 -1.961 0.998 1.00 85.19 101 VAL A C 1
ATOM 795 O O . VAL A 1 101 ? 11.649 -2.239 0.971 1.00 85.19 101 VAL A O 1
ATOM 798 N N . GLY A 1 102 ? 10.019 -0.716 1.184 1.00 79.12 102 GLY A N 1
ATOM 799 C CA . GLY A 1 102 ? 10.893 0.437 1.315 1.00 79.12 102 GLY A CA 1
ATOM 800 C C . GLY A 1 102 ? 11.017 0.894 2.760 1.00 79.12 102 GLY A C 1
ATOM 801 O O . GLY A 1 102 ? 11.658 0.265 3.595 1.00 79.12 102 GLY A O 1
ATOM 802 N N . ASN A 1 103 ? 10.480 2.079 3.024 1.00 82.12 103 ASN A N 1
ATOM 803 C CA . ASN A 1 103 ? 10.448 2.667 4.352 1.00 82.12 103 ASN A CA 1
ATOM 804 C C . ASN A 1 103 ? 9.262 3.626 4.469 1.00 82.12 103 ASN A C 1
ATOM 806 O O . ASN A 1 103 ? 8.668 4.040 3.470 1.00 82.12 103 ASN A O 1
ATOM 810 N N . ILE A 1 104 ? 8.955 4.019 5.706 1.00 85.00 104 ILE A N 1
ATOM 811 C CA . ILE A 1 104 ? 7.850 4.932 6.007 1.00 85.00 104 ILE A CA 1
ATOM 812 C C . ILE A 1 104 ? 7.952 6.263 5.244 1.00 85.00 104 ILE A C 1
ATOM 814 O O . ILE A 1 104 ? 6.960 6.728 4.698 1.00 85.00 104 ILE A O 1
ATOM 818 N N . ALA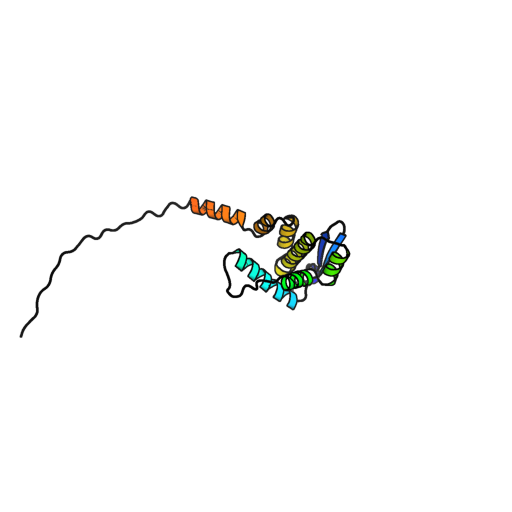 A 1 105 ? 9.155 6.821 5.086 1.00 83.69 105 ALA A N 1
ATOM 819 C CA . ALA A 1 105 ? 9.346 8.094 4.392 1.00 83.69 105 ALA A CA 1
ATOM 820 C C . ALA A 1 105 ? 9.033 8.010 2.885 1.00 83.69 105 ALA A C 1
ATOM 822 O O . ALA A 1 105 ? 8.569 8.980 2.287 1.00 83.69 105 ALA A O 1
ATOM 823 N N . ALA A 1 106 ? 9.287 6.866 2.242 1.00 81.81 106 ALA A N 1
ATOM 824 C CA . ALA A 1 106 ? 8.904 6.636 0.851 1.00 81.81 106 ALA A CA 1
ATOM 825 C C . ALA A 1 106 ? 7.379 6.516 0.709 1.00 81.81 106 ALA A C 1
ATOM 827 O O . ALA A 1 106 ? 6.802 7.108 -0.205 1.00 81.81 106 ALA A O 1
ATOM 828 N N . ALA A 1 107 ? 6.740 5.804 1.640 1.00 86.81 107 ALA A N 1
ATOM 829 C CA . ALA A 1 107 ? 5.291 5.651 1.683 1.00 86.81 107 ALA A CA 1
ATOM 830 C C . ALA A 1 107 ? 4.575 6.997 1.898 1.00 86.81 107 ALA A C 1
ATOM 832 O O . ALA A 1 107 ? 3.643 7.309 1.159 1.00 86.81 107 ALA A O 1
ATOM 833 N N . GLU A 1 108 ? 5.049 7.827 2.833 1.00 87.19 108 GLU A N 1
ATOM 834 C CA . GLU A 1 108 ? 4.506 9.168 3.105 1.00 87.19 108 GLU A CA 1
ATOM 835 C C . GLU A 1 108 ? 4.581 10.081 1.878 1.00 87.19 108 GLU A C 1
ATOM 837 O O . GLU A 1 108 ? 3.584 10.686 1.490 1.00 87.19 108 GLU A O 1
ATOM 842 N N . ARG A 1 109 ? 5.731 10.118 1.193 1.00 85.12 109 ARG A N 1
ATOM 843 C CA . ARG A 1 109 ? 5.892 10.925 -0.030 1.00 85.12 109 ARG A CA 1
ATOM 844 C C . ARG A 1 109 ? 4.905 10.534 -1.121 1.00 85.12 109 ARG A C 1
ATOM 846 O O . ARG A 1 109 ? 4.388 11.402 -1.819 1.00 85.12 109 ARG A O 1
ATOM 853 N N . PHE A 1 110 ? 4.667 9.236 -1.300 1.00 84.62 110 PHE A N 1
ATOM 854 C CA . PHE A 1 110 ? 3.681 8.769 -2.267 1.00 84.62 110 PHE A CA 1
ATOM 855 C C . PHE A 1 110 ? 2.255 9.077 -1.803 1.00 84.62 110 PHE A C 1
ATOM 857 O O . PHE A 1 110 ? 1.434 9.514 -2.605 1.00 84.62 110 PHE A O 1
ATOM 864 N N . TRP A 1 111 ? 1.968 8.909 -0.511 1.00 88.94 111 TRP A N 1
ATOM 865 C CA . TRP A 1 111 ? 0.670 9.227 0.073 1.00 88.94 111 TRP A CA 1
ATOM 866 C C . TRP A 1 111 ? 0.277 10.695 -0.154 1.00 88.94 111 TRP A C 1
ATOM 868 O O . TRP A 1 111 ? -0.807 10.963 -0.677 1.00 88.94 111 TRP A O 1
ATOM 878 N N . GLU A 1 112 ? 1.184 11.627 0.154 1.00 88.56 112 GLU A N 1
ATOM 879 C CA . GLU A 1 112 ? 1.003 13.077 -0.010 1.00 88.56 112 GLU A CA 1
ATOM 880 C C . GLU A 1 112 ? 0.920 13.518 -1.477 1.00 88.56 112 GLU A C 1
ATOM 882 O O . GLU A 1 112 ? 0.265 14.513 -1.787 1.00 88.56 112 GLU A O 1
ATOM 887 N N . ALA A 1 113 ? 1.521 12.757 -2.397 1.00 80.56 113 ALA A N 1
ATOM 888 C CA . ALA A 1 113 ? 1.432 13.005 -3.835 1.00 80.56 113 ALA A CA 1
ATOM 889 C C . ALA A 1 113 ? 0.006 12.809 -4.406 1.00 80.56 113 ALA A C 1
ATOM 891 O O . ALA A 1 113 ? -0.244 13.153 -5.561 1.00 80.56 113 ALA A O 1
ATOM 892 N N . GLY A 1 114 ? -0.944 12.284 -3.616 1.00 64.94 114 GLY A N 1
ATOM 893 C CA . GLY A 1 114 ? -2.380 12.403 -3.896 1.00 64.94 114 GLY A CA 1
ATOM 894 C C . GLY A 1 114 ? -2.882 11.631 -5.118 1.00 64.94 114 GLY A C 1
ATOM 895 O O . GLY A 1 114 ? -3.815 12.079 -5.780 1.00 64.94 114 GLY A O 1
ATOM 896 N N . ALA A 1 115 ? -2.274 10.483 -5.421 1.00 55.56 115 ALA A N 1
ATOM 897 C CA . ALA A 1 115 ? -2.575 9.650 -6.587 1.00 55.56 115 ALA A CA 1
ATOM 898 C C . ALA A 1 115 ? -2.417 10.363 -7.945 1.00 55.56 115 ALA A C 1
ATOM 900 O O . ALA A 1 115 ? -2.902 9.845 -8.952 1.00 55.56 115 ALA A O 1
ATOM 901 N N . ASP A 1 116 ? -1.726 11.511 -8.012 1.00 47.22 116 ASP A N 1
ATOM 902 C CA . ASP A 1 116 ? -1.302 12.070 -9.293 1.00 47.22 116 ASP A CA 1
ATOM 903 C C . ASP A 1 116 ? -0.241 11.121 -9.890 1.00 47.22 116 ASP A C 1
ATOM 905 O O . ASP A 1 116 ? 0.842 10.956 -9.308 1.00 47.22 116 ASP A O 1
ATOM 909 N N . PRO A 1 117 ? -0.524 10.454 -11.028 1.00 48.06 117 PRO A N 1
ATOM 910 C CA . PRO A 1 117 ? 0.412 9.519 -11.638 1.00 48.06 117 PRO A CA 1
ATOM 911 C C . PRO A 1 117 ? 1.752 10.182 -11.963 1.00 48.06 117 PRO A C 1
ATOM 913 O O . PRO A 1 117 ? 2.772 9.501 -11.973 1.00 48.06 117 PRO A O 1
ATOM 916 N N . GLU A 1 118 ? 1.777 11.496 -12.221 1.00 41.78 118 GLU A N 1
ATOM 917 C CA . GLU A 1 118 ? 3.011 12.262 -12.427 1.00 41.78 118 GLU A CA 1
ATOM 918 C C . GLU A 1 118 ? 3.733 12.575 -11.109 1.00 41.78 118 GLU A C 1
ATOM 920 O O . GLU A 1 118 ? 4.959 12.487 -11.073 1.00 41.78 118 GLU A O 1
ATOM 925 N N . ALA A 1 119 ? 3.020 12.857 -10.015 1.00 42.47 119 ALA A N 1
ATOM 926 C CA . ALA A 1 119 ? 3.642 13.152 -8.721 1.00 42.47 119 ALA A CA 1
ATOM 927 C C . ALA A 1 119 ? 4.191 11.890 -8.029 1.00 42.47 119 ALA A C 1
ATOM 929 O O . ALA A 1 119 ? 5.276 11.937 -7.453 1.00 42.47 119 ALA A O 1
ATOM 930 N N . GLY A 1 120 ? 3.541 10.727 -8.173 1.00 43.66 120 GLY A N 1
ATOM 931 C CA . GLY A 1 120 ? 4.113 9.434 -7.757 1.00 43.66 120 GLY A CA 1
ATOM 932 C C . GLY A 1 120 ? 5.380 9.059 -8.549 1.00 43.66 120 GLY A C 1
ATOM 933 O O . GLY A 1 120 ? 6.340 8.507 -7.998 1.00 43.66 120 GLY A O 1
ATOM 934 N N . ARG A 1 121 ? 5.440 9.446 -9.834 1.00 46.66 121 ARG A N 1
ATOM 935 C CA . ARG A 1 121 ? 6.654 9.371 -10.675 1.00 46.66 121 ARG A CA 1
ATOM 936 C C . ARG A 1 121 ? 7.712 10.411 -10.280 1.00 46.66 121 ARG A C 1
ATOM 938 O O . ARG A 1 121 ? 8.897 10.232 -10.542 1.00 46.66 121 ARG A O 1
ATOM 945 N N . GLU A 1 122 ? 7.328 11.524 -9.665 1.00 40.81 122 GLU A N 1
ATOM 946 C CA . GLU A 1 122 ? 8.263 12.563 -9.224 1.00 40.81 122 GLU A CA 1
ATOM 947 C C . GLU A 1 122 ? 8.835 12.271 -7.824 1.00 40.81 122 GLU A C 1
ATOM 949 O O . GLU A 1 122 ? 10.037 12.448 -7.616 1.00 40.81 122 GLU A O 1
ATOM 954 N N . ALA A 1 123 ? 8.032 11.701 -6.917 1.00 45.12 123 ALA A N 1
ATOM 955 C CA . ALA A 1 123 ? 8.431 11.222 -5.589 1.00 45.12 123 ALA A CA 1
ATOM 956 C C . ALA A 1 123 ? 9.436 10.053 -5.645 1.00 45.12 123 ALA A C 1
ATOM 958 O O . ALA A 1 123 ? 10.334 9.960 -4.807 1.00 45.12 123 ALA A O 1
ATOM 959 N N . THR A 1 124 ? 9.365 9.227 -6.696 1.00 48.78 124 THR A N 1
ATOM 960 C CA . THR A 1 124 ? 10.380 8.214 -7.062 1.00 48.78 124 THR A CA 1
ATOM 961 C C . THR A 1 124 ? 11.608 8.820 -7.773 1.00 48.78 124 THR A C 1
ATOM 963 O O . THR A 1 124 ? 12.439 8.117 -8.349 1.00 48.78 124 THR A O 1
ATOM 966 N N . GLY A 1 125 ? 11.760 10.150 -7.726 1.00 43.97 125 GLY A N 1
ATOM 967 C CA . GLY A 1 125 ? 12.961 10.890 -8.113 1.00 43.97 125 GLY A CA 1
ATOM 968 C C . GLY A 1 125 ? 13.122 11.151 -9.610 1.00 43.97 125 GLY A C 1
ATOM 969 O O . GLY A 1 125 ? 14.187 11.602 -10.039 1.00 43.97 125 GLY A O 1
ATOM 970 N N . THR A 1 126 ? 12.121 10.881 -10.455 1.00 52.69 126 THR A N 1
ATOM 971 C CA . THR A 1 126 ? 12.415 10.697 -11.882 1.00 52.69 126 THR A CA 1
ATOM 972 C C . THR A 1 126 ? 12.343 11.951 -12.758 1.00 52.69 126 THR A C 1
ATOM 974 O O . THR A 1 126 ? 12.916 11.914 -13.846 1.00 52.69 126 THR A O 1
ATOM 977 N N . ARG A 1 127 ? 11.723 13.078 -12.374 1.00 46.38 127 ARG A N 1
ATOM 978 C CA . ARG A 1 127 ? 11.698 14.284 -13.244 1.00 46.38 127 ARG A CA 1
ATOM 979 C C . ARG A 1 127 ? 12.748 15.328 -12.876 1.00 46.38 127 ARG A C 1
ATOM 981 O O . ARG A 1 127 ? 13.452 15.809 -13.769 1.00 46.38 127 ARG A O 1
ATOM 988 N N . ALA A 1 128 ? 12.903 15.628 -11.588 1.00 45.38 128 ALA A N 1
ATOM 989 C CA . ALA A 1 128 ? 13.917 16.560 -11.094 1.00 45.38 128 ALA A CA 1
ATOM 990 C C . ALA A 1 128 ? 15.343 16.063 -11.395 1.00 45.38 128 ALA A C 1
ATOM 992 O O . ALA A 1 128 ? 16.158 16.829 -11.911 1.00 45.38 128 ALA A O 1
ATOM 993 N N . SER A 1 129 ? 15.602 14.760 -11.209 1.00 47.50 129 SER A N 1
ATOM 994 C CA . SER A 1 129 ? 16.872 14.127 -11.591 1.00 47.50 129 SER A CA 1
ATOM 995 C C . SER A 1 129 ? 17.127 14.251 -13.095 1.00 47.50 129 SER A C 1
ATOM 997 O O . SER A 1 129 ? 18.159 14.777 -13.493 1.00 47.50 129 SER A O 1
ATOM 999 N N . ARG A 1 130 ? 16.144 13.930 -13.956 1.00 50.28 130 ARG A N 1
ATOM 1000 C CA . ARG A 1 130 ? 16.280 14.090 -15.418 1.00 50.28 130 ARG A CA 1
ATOM 1001 C C . ARG A 1 130 ? 16.499 15.540 -15.855 1.00 50.28 130 ARG A C 1
ATOM 1003 O O . ARG A 1 130 ? 17.251 15.757 -16.803 1.00 50.28 130 ARG A O 1
ATOM 1010 N N . ARG A 1 131 ? 15.871 16.532 -15.207 1.00 48.44 131 ARG A N 1
ATOM 1011 C CA . ARG A 1 131 ? 16.126 17.960 -15.488 1.00 48.44 131 ARG A CA 1
ATOM 1012 C C . ARG A 1 131 ? 17.540 18.365 -15.072 1.00 48.44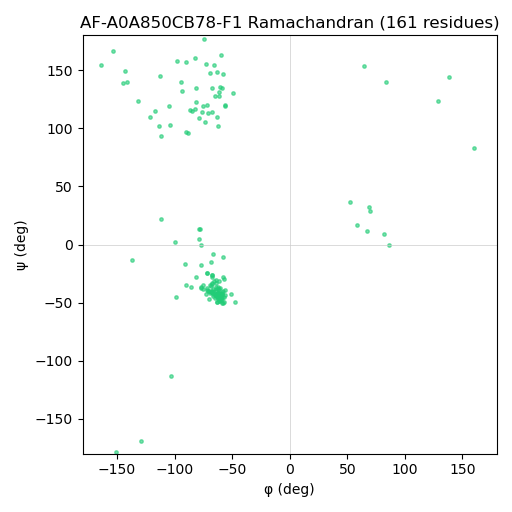 131 ARG A C 1
ATOM 1014 O O . ARG A 1 131 ? 18.205 19.040 -15.855 1.00 48.44 131 ARG A O 1
ATOM 1021 N N . ALA A 1 1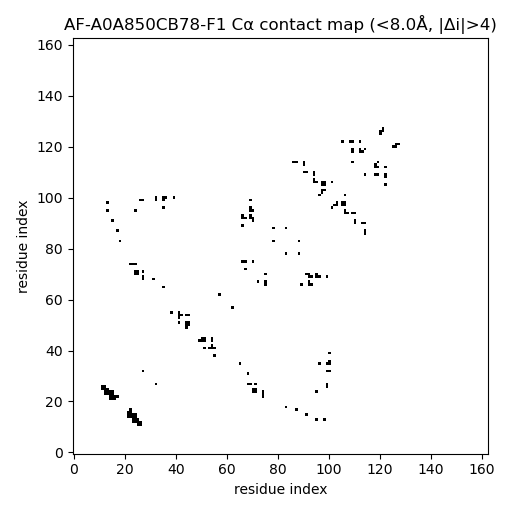32 ? 18.023 17.894 -13.924 1.00 46.81 132 ALA A N 1
ATOM 1022 C CA . ALA A 1 132 ? 19.398 18.116 -13.484 1.00 46.81 132 ALA A CA 1
ATOM 1023 C C . ALA A 1 132 ? 20.418 17.432 -14.418 1.00 46.81 132 ALA A C 1
ATOM 1025 O O . ALA A 1 132 ? 21.382 18.066 -14.841 1.00 46.81 132 ALA A O 1
ATOM 1026 N N . SER A 1 133 ? 20.164 16.192 -14.855 1.00 49.25 133 SER A N 1
ATOM 1027 C CA . SER A 1 133 ? 21.020 15.474 -15.812 1.00 49.25 133 SER A CA 1
ATOM 1028 C C . SER A 1 133 ? 21.023 16.123 -17.200 1.00 49.25 133 SER A C 1
ATOM 1030 O O . SER A 1 133 ? 22.071 16.197 -17.838 1.00 49.25 133 SER A O 1
ATOM 1032 N N . LYS A 1 134 ? 19.878 16.642 -17.678 1.00 44.12 134 LYS A N 1
ATOM 1033 C CA . LYS A 1 134 ? 19.800 17.385 -18.952 1.00 44.12 134 LYS A CA 1
ATOM 1034 C C . LYS A 1 134 ? 20.496 18.742 -18.883 1.00 44.12 134 LYS A C 1
ATOM 1036 O O . LYS A 1 134 ? 21.068 19.164 -19.885 1.00 44.12 134 LYS A O 1
ATOM 1041 N N . ALA A 1 135 ? 20.441 19.420 -17.738 1.00 45.03 135 ALA A N 1
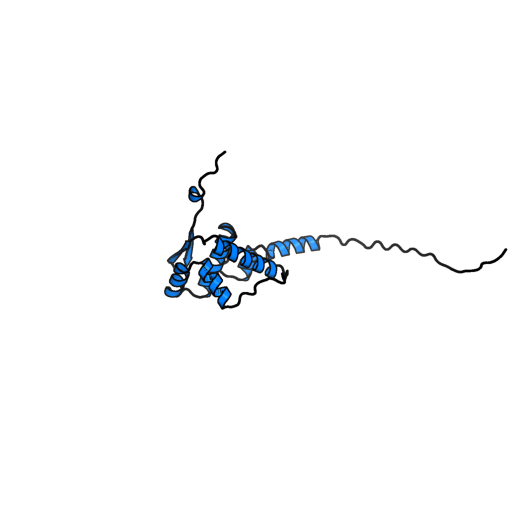ATOM 1042 C CA . ALA A 1 135 ? 21.146 20.680 -17.529 1.00 45.03 135 ALA A CA 1
ATOM 1043 C C . ALA A 1 135 ? 22.670 20.470 -17.505 1.00 45.03 135 ALA A C 1
ATOM 1045 O O . ALA A 1 135 ? 23.395 21.218 -18.152 1.00 45.03 135 ALA A O 1
ATOM 1046 N N . VAL A 1 136 ? 23.149 19.397 -16.864 1.00 46.47 136 VAL A N 1
ATOM 1047 C CA . VAL A 1 136 ? 24.575 19.023 -16.859 1.00 46.47 136 VAL A CA 1
ATOM 1048 C C . VAL A 1 136 ? 25.051 18.570 -18.246 1.00 46.47 136 VAL A C 1
ATOM 1050 O O . VAL A 1 136 ? 26.120 18.982 -18.687 1.00 46.47 136 VAL A O 1
ATOM 1053 N N . ALA A 1 137 ? 24.242 17.804 -18.988 1.00 49.06 137 ALA A N 1
ATOM 1054 C CA . ALA A 1 137 ? 24.581 17.371 -20.348 1.00 49.06 137 ALA A CA 1
ATOM 1055 C C . ALA A 1 137 ? 24.616 18.524 -21.372 1.00 49.06 137 ALA A C 1
ATOM 1057 O O . ALA A 1 137 ? 25.365 18.451 -22.341 1.00 49.06 137 ALA A O 1
ATOM 1058 N N . LYS A 1 138 ? 23.842 19.600 -21.160 1.00 46.97 138 LYS A N 1
ATOM 1059 C CA . LYS A 1 138 ? 23.888 20.814 -22.000 1.00 46.97 138 LYS A CA 1
ATOM 1060 C C . LYS A 1 138 ? 25.090 21.723 -21.719 1.00 46.97 138 LYS A C 1
ATOM 1062 O O . LYS A 1 138 ? 25.400 22.549 -22.571 1.00 46.97 138 LYS A O 1
ATOM 1067 N N . SER A 1 139 ? 25.751 21.573 -20.571 1.00 46.62 139 SER A N 1
ATOM 1068 C CA . SER A 1 139 ? 26.935 22.362 -20.195 1.00 46.62 139 SER A CA 1
ATOM 1069 C C . SER A 1 139 ? 28.261 21.631 -20.417 1.00 46.62 139 SER A C 1
ATOM 1071 O O . SER A 1 139 ? 29.312 22.191 -20.119 1.00 46.62 139 SER A O 1
ATOM 1073 N N . ALA A 1 140 ? 28.250 20.405 -20.949 1.00 46.34 140 ALA A N 1
ATOM 1074 C CA . ALA A 1 140 ? 29.478 19.734 -21.357 1.00 46.34 140 ALA A CA 1
ATOM 1075 C C . ALA A 1 140 ? 29.964 20.332 -22.696 1.00 46.34 140 ALA A C 1
ATOM 1077 O O . ALA A 1 140 ? 29.276 20.171 -23.709 1.00 46.34 140 ALA A O 1
ATOM 1078 N N . PRO A 1 141 ? 31.118 21.026 -22.747 1.00 46.22 141 PRO A N 1
ATOM 1079 C CA . PRO A 1 141 ? 31.655 21.532 -24.004 1.00 46.22 141 PRO A CA 1
ATOM 1080 C C . PRO A 1 141 ? 31.944 20.360 -24.948 1.00 46.22 141 PRO A C 1
ATOM 1082 O O . PRO A 1 141 ? 32.552 19.361 -24.556 1.00 46.22 141 PRO A O 1
ATOM 1085 N N . SER A 1 142 ? 31.487 20.470 -26.199 1.00 53.06 142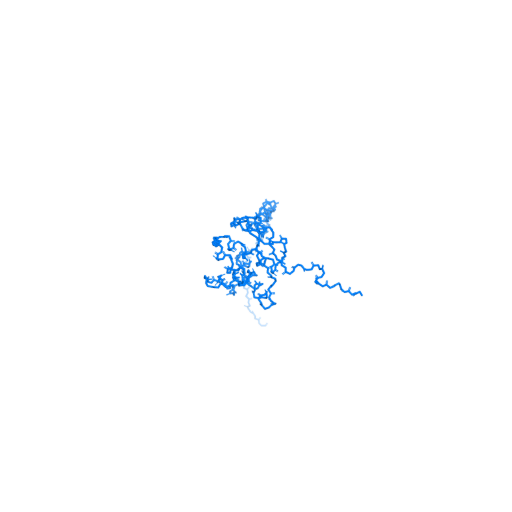 SER A N 1
ATOM 1086 C CA . SER A 1 142 ? 31.691 19.446 -27.222 1.00 53.06 142 SER A CA 1
ATOM 1087 C C . SER A 1 142 ? 33.182 19.161 -27.385 1.00 53.06 142 SER A C 1
ATOM 1089 O O . SER A 1 142 ? 33.958 20.053 -27.737 1.00 53.06 142 SER A O 1
ATOM 1091 N N . ARG A 1 143 ? 33.586 17.911 -27.144 1.00 49.69 143 ARG A N 1
ATOM 1092 C CA . ARG A 1 143 ? 34.949 17.431 -27.379 1.00 49.69 143 ARG A CA 1
ATOM 1093 C C . ARG A 1 143 ? 35.253 17.549 -28.875 1.00 49.69 143 ARG A C 1
ATOM 1095 O O . ARG A 1 143 ? 34.774 16.746 -29.669 1.00 49.69 143 ARG A O 1
ATOM 1102 N N . ALA A 1 144 ? 36.000 18.586 -29.243 1.00 43.22 144 ALA A N 1
ATOM 1103 C CA . ALA A 1 144 ? 36.371 18.885 -30.617 1.00 43.22 144 ALA A CA 1
ATOM 1104 C C . ALA A 1 144 ? 37.142 17.720 -31.262 1.00 43.22 144 ALA A C 1
ATOM 1106 O O . ALA A 1 144 ? 38.058 17.142 -30.669 1.00 43.22 144 ALA A O 1
ATOM 1107 N N . SER A 1 145 ? 36.751 17.401 -32.493 1.00 48.16 145 SER A N 1
ATOM 1108 C CA . SER A 1 145 ? 37.354 16.410 -33.377 1.00 48.16 145 SER A CA 1
ATOM 1109 C C . SER A 1 145 ? 38.839 16.697 -33.614 1.00 48.16 145 SER A C 1
ATOM 1111 O O . SER A 1 145 ? 39.192 17.725 -34.189 1.00 48.16 145 SER A O 1
ATOM 1113 N N . ARG A 1 146 ? 39.726 15.769 -33.233 1.00 44.88 146 ARG A N 1
ATOM 1114 C CA . ARG A 1 146 ? 41.101 15.737 -33.755 1.00 44.88 146 ARG A CA 1
ATOM 1115 C C . ARG A 1 146 ? 41.111 14.870 -35.008 1.00 44.88 146 ARG A C 1
ATOM 1117 O O . ARG A 1 146 ? 41.164 13.650 -34.921 1.00 44.88 146 ARG A O 1
ATOM 1124 N N . SER A 1 147 ? 41.020 15.531 -36.158 1.00 42.25 147 SER A N 1
ATOM 1125 C CA . SER A 1 147 ? 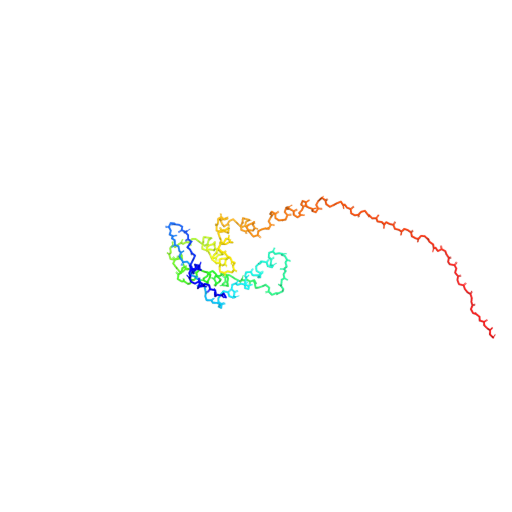41.331 14.947 -37.460 1.00 42.25 147 SER A CA 1
ATOM 1126 C C . SER A 1 147 ? 42.853 14.859 -37.590 1.00 42.25 147 SER A C 1
ATOM 1128 O O . SER A 1 147 ? 43.531 15.881 -37.497 1.00 42.25 147 SER A O 1
ATOM 1130 N N . THR A 1 148 ? 43.406 13.660 -37.757 1.00 42.28 148 THR A N 1
ATOM 1131 C CA . THR A 1 148 ? 44.803 13.472 -38.174 1.00 42.28 148 THR A CA 1
ATOM 1132 C C . THR A 1 148 ? 44.806 12.843 -39.558 1.00 42.28 148 THR A C 1
ATOM 1134 O O . THR A 1 148 ? 44.569 11.646 -39.703 1.00 42.28 148 THR A O 1
ATOM 1137 N N . THR A 1 149 ? 45.051 13.676 -40.566 1.00 43.16 149 THR A N 1
ATOM 1138 C CA . THR A 1 149 ? 45.384 13.278 -41.934 1.00 43.16 149 THR A CA 1
ATOM 1139 C C . THR A 1 149 ? 46.802 12.709 -41.942 1.00 43.16 149 THR A C 1
ATOM 1141 O O . THR A 1 149 ? 47.745 13.418 -41.600 1.00 43.16 149 THR A O 1
ATOM 1144 N N . THR A 1 150 ? 46.973 11.449 -42.336 1.00 42.62 150 THR A N 1
ATOM 1145 C CA . THR A 1 150 ? 48.271 10.928 -42.788 1.00 42.62 150 THR A CA 1
ATOM 1146 C C . THR A 1 150 ? 48.182 10.634 -44.277 1.00 42.62 150 THR A C 1
ATOM 1148 O O . THR A 1 150 ? 47.733 9.565 -44.687 1.00 42.62 150 THR A O 1
ATOM 1151 N N . ASP A 1 151 ? 48.585 11.631 -45.061 1.00 44.53 151 ASP A N 1
ATOM 1152 C CA . ASP A 1 151 ? 48.957 11.522 -46.469 1.00 44.53 151 ASP A CA 1
ATOM 1153 C C . ASP A 1 151 ? 50.251 10.709 -46.608 1.00 44.53 151 ASP A C 1
ATOM 1155 O O . AS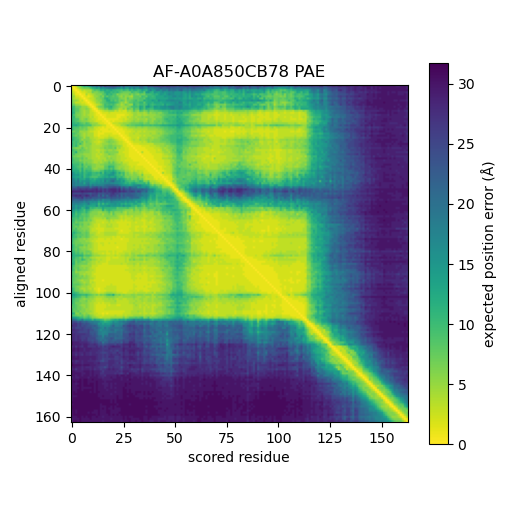P A 1 151 ? 51.223 10.947 -45.890 1.00 44.53 151 ASP A O 1
ATOM 1159 N N . GLY A 1 152 ? 50.282 9.768 -47.555 1.00 36.91 152 GLY A N 1
ATOM 1160 C CA . GLY A 1 152 ? 51.522 9.093 -47.941 1.00 36.91 152 GLY A CA 1
ATOM 1161 C C . GLY A 1 152 ? 51.342 7.755 -48.657 1.00 36.91 152 GLY A C 1
ATOM 1162 O O . GLY A 1 152 ? 51.493 6.695 -48.056 1.00 36.91 152 GLY A O 1
ATOM 1163 N N . LYS A 1 153 ? 51.099 7.785 -49.971 1.00 47.12 153 LYS A N 1
ATOM 1164 C CA . LYS A 1 153 ? 51.453 6.686 -50.892 1.00 47.12 153 LYS A CA 1
ATOM 1165 C C . LYS A 1 153 ? 51.871 7.288 -52.238 1.00 47.12 153 LYS A C 1
ATOM 1167 O O . LYS A 1 153 ? 51.229 8.245 -52.665 1.00 47.12 153 LYS A O 1
ATOM 1172 N N . PRO A 1 154 ? 52.922 6.767 -52.901 1.00 48.28 154 PRO A N 1
ATOM 1173 C CA . PRO A 1 154 ? 52.738 5.667 -53.879 1.00 48.28 154 PRO A CA 1
ATOM 1174 C C . PRO A 1 154 ? 53.884 4.605 -53.838 1.00 48.28 154 PRO A C 1
ATOM 1176 O O . PRO A 1 154 ? 54.993 4.939 -53.454 1.00 48.28 154 PRO A O 1
ATOM 1179 N N . LYS A 1 155 ? 53.655 3.273 -53.945 1.00 41.34 155 LYS A N 1
ATOM 1180 C CA . LYS A 1 155 ? 53.521 2.346 -55.127 1.00 41.34 155 LYS A CA 1
ATOM 1181 C C . LYS A 1 155 ? 54.820 2.195 -55.984 1.00 41.34 155 LYS A C 1
ATOM 1183 O O . LYS A 1 155 ? 55.479 3.216 -56.116 1.00 41.34 155 LYS A O 1
ATOM 1188 N N . PRO A 1 156 ? 55.121 1.092 -56.738 1.00 51.25 156 PRO A N 1
ATOM 1189 C CA . PRO A 1 156 ? 54.784 -0.360 -56.718 1.00 51.25 156 PRO A CA 1
ATOM 1190 C C . PRO A 1 156 ? 56.025 -1.333 -56.816 1.00 51.25 156 PRO A C 1
ATOM 1192 O O . PRO A 1 156 ? 57.165 -0.916 -56.696 1.00 51.25 156 PRO A O 1
ATOM 1195 N N . GLN A 1 157 ? 55.730 -2.633 -57.026 1.00 47.06 157 GLN A N 1
ATOM 1196 C CA . GLN A 1 157 ? 56.477 -3.923 -57.044 1.00 47.06 157 GLN A CA 1
ATOM 1197 C C . GLN A 1 157 ? 57.659 -4.166 -58.027 1.00 47.06 157 GLN A C 1
ATOM 1199 O O . GLN A 1 157 ? 57.686 -3.562 -59.094 1.00 47.06 157 GLN A O 1
ATOM 1204 N N . ALA A 1 158 ? 58.469 -5.208 -57.707 1.00 42.66 158 ALA A N 1
ATOM 1205 C CA . ALA A 1 158 ? 59.050 -6.312 -58.541 1.00 42.66 158 ALA A CA 1
ATOM 1206 C C . ALA A 1 158 ? 60.537 -6.567 -58.157 1.00 42.66 158 ALA A C 1
ATOM 1208 O O . ALA A 1 158 ? 61.220 -5.603 -57.853 1.00 42.66 158 ALA A O 1
ATOM 1209 N N . ALA A 1 159 ? 61.175 -7.746 -58.117 1.00 36.75 159 ALA A N 1
ATOM 1210 C CA . ALA A 1 159 ? 60.925 -9.141 -58.494 1.00 36.75 159 ALA A CA 1
ATOM 1211 C C . ALA A 1 159 ? 61.973 -10.039 -57.763 1.00 36.75 159 ALA A C 1
ATOM 1213 O O . ALA A 1 159 ? 63.071 -9.574 -57.467 1.00 36.75 159 ALA A O 1
ATOM 1214 N N . LEU A 1 160 ? 61.668 -11.318 -57.513 1.00 43.09 160 LEU A N 1
ATOM 1215 C CA . LEU A 1 160 ? 62.664 -12.418 -57.431 1.00 43.09 160 LEU A CA 1
ATOM 1216 C C . LEU A 1 160 ? 62.966 -12.880 -58.883 1.00 43.09 160 LEU A C 1
ATOM 1218 O O . LEU A 1 160 ? 62.080 -12.626 -59.707 1.00 43.09 160 LEU A O 1
ATOM 1222 N N . PRO A 1 161 ? 64.073 -13.584 -59.254 1.00 48.44 161 PRO A N 1
ATOM 1223 C CA . PRO A 1 161 ? 64.786 -14.620 -58.471 1.00 48.44 161 PRO A CA 1
ATOM 1224 C C . PRO A 1 161 ? 66.320 -14.773 -58.731 1.00 48.44 161 PRO A C 1
ATOM 1226 O O . PRO A 1 161 ? 66.877 -14.146 -59.625 1.00 48.44 161 PRO A O 1
ATOM 1229 N N . GLY A 1 162 ? 66.967 -15.728 -58.039 1.00 40.03 162 GLY A N 1
ATOM 1230 C CA . GLY A 1 162 ? 67.891 -16.668 -58.708 1.00 40.03 162 GLY A CA 1
ATOM 1231 C C . GLY A 1 162 ? 69.312 -16.869 -58.150 1.00 40.03 162 GLY A C 1
ATOM 1232 O O . GLY A 1 162 ? 70.100 -15.931 -58.160 1.00 40.03 162 GLY A O 1
ATOM 1233 N N . ALA A 1 163 ? 69.597 -18.152 -57.861 1.00 36.84 163 ALA A N 1
ATOM 1234 C CA . ALA A 1 163 ? 70.882 -18.877 -57.772 1.00 36.84 163 ALA A CA 1
ATOM 1235 C C . ALA A 1 163 ? 71.794 -18.654 -56.552 1.00 36.84 163 ALA A C 1
ATOM 1237 O O . ALA A 1 163 ? 72.469 -17.608 -56.463 1.00 36.84 163 ALA A O 1
#

Secondary structure (DSSP, 8-state):
-PPPPGGGT---EEEEEETTEEEEEEPPPHHHHHHHHHHHHHHHHHHTT---TT-----HHHHHHHHHHHH-HHHHHHHHHTT--HHHHHHHHHHHHHHHHT-HHHHHHHHHTTT-HHHHHHHTTHHHHHHHHHHHHHSS-----------------------

pLDDT: mean 70.48, std 18.96, range [36.75, 93.44]

InterPro domains:
  IPR055849 Domain of unknown function DUF7426 [PF24201] (4-140)

Foldseek 3Di:
DDDDDCVVPDDQWDWDDDPNDTQIAGAAPPVLLVVLLLQVVLVVCVVVVHDPVPRPPQDPVSLVVQLCRLRPVVRLVVCVVVVPDPLRSSLVSVLSSCCSNPNNVLSVQSNVLPSPPVSNVVSVPHPVVVVVVVVVVVPPPPPDDDDDDDDDDDDDDDDDDDD

Solvent-accessible surface area (backbone atoms only — not comparable to full-atom values): 10026 Å² total; per-residue (Å²): 137,82,83,76,69,62,80,80,76,54,76,62,59,48,80,47,80,54,99,93,44,74,46,74,27,57,69,67,57,72,70,57,44,56,51,50,38,54,55,50,54,34,53,53,36,49,74,70,72,40,76,60,96,77,49,81,78,68,49,77,68,52,48,50,50,50,36,33,62,35,30,30,63,71,51,40,52,49,40,57,74,71,63,56,52,68,71,58,50,52,46,53,19,52,28,36,40,33,35,74,62,65,34,64,71,58,14,50,48,40,54,74,34,65,74,37,75,66,41,45,46,39,65,72,49,54,51,68,49,51,51,52,52,51,54,54,62,71,67,55,77,80,82,75,84,82,83,80,86,81,87,86,84,82,91,87,91,89,81,87,88,86,136

Radius of gyration: 28.29 Å; Cα contacts (8 Å, |Δi|>4): 116; chains: 1; bounding box: 88×41×81 Å

Organism: NCBI:txid1076443

Nearest PDB structures (foldseek):
  7qij-assembly2_LC  TM=3.400E-01  e=4.090E+00  Yersinia enterocolitica
  8gji-assembly1_A  TM=2.037E-01  e=3.271E+00  synthetic construct